Protein AF-A0A0G0UW82-F1 (afdb_monomer)

Mean predicted aligned error: 4.42 Å

Solvent-accessible surface area (backbone atoms only — not comparable to full-atom values): 4976 Å² total; per-residue (Å²): 109,73,68,55,55,53,49,49,52,50,52,53,52,52,52,45,59,75,59,36,48,69,59,51,64,75,46,35,86,50,52,77,80,82,41,84,48,71,68,48,37,52,52,28,32,53,54,42,51,51,51,46,53,56,46,48,52,55,50,49,53,54,50,51,51,49,50,50,51,53,51,50,62,62,46,48,62,56,51,52,52,50,56,55,54,59,75,75,108

pLDDT: mean 93.91, std 3.62, range [74.69, 97.94]

Secondary structure (DSSP, 8-state):
-HHHHHHHHHHHHHHHHHHTHHHHHHTTTS-SSS--SHHHHHHHHHHHHHHHHHHHHHHHHHHHHHHHHHHHHHHHHHHHHHHHHHHT-

Foldseek 3Di:
DVVLVVVLVVVLVVLCVVLVLVVLVVCLQPQPVNDPDPVSSVVSNVVSVVSNVVSVVVSVVSVVVSVVVVVVVVVVVVVVVVVVVVVVD

Structure (mmCIF, N/CA/C/O backbone):
data_AF-A0A0G0UW82-F1
#
_entry.id   AF-A0A0G0UW82-F1
#
loop_
_atom_site.group_PDB
_atom_site.id
_atom_site.type_symbol
_atom_site.label_atom_id
_atom_site.label_alt_id
_atom_site.label_comp_id
_atom_site.label_asym_id
_atom_site.label_entity_id
_atom_site.label_seq_id
_atom_site.pdbx_PDB_ins_code
_atom_site.Cartn_x
_atom_site.Cartn_y
_atom_site.Cartn_z
_atom_site.occupancy
_atom_site.B_iso_or_equiv
_atom_site.auth_seq_id
_atom_site.auth_comp_id
_atom_site.auth_asym_id
_atom_site.auth_atom_id
_atom_site.pdbx_PDB_model_num
ATOM 1 N N . MET A 1 1 ? 8.612 5.433 -18.114 1.00 74.69 1 MET A N 1
ATOM 2 C CA . MET A 1 1 ? 8.906 5.439 -16.661 1.00 74.69 1 MET A CA 1
ATOM 3 C C . MET A 1 1 ? 7.878 6.231 -15.865 1.00 74.69 1 MET A C 1
ATOM 5 O O . MET A 1 1 ? 7.180 5.633 -15.061 1.00 74.69 1 MET A O 1
ATOM 9 N N . VAL A 1 2 ? 7.709 7.532 -16.123 1.00 82.00 2 VAL A N 1
ATOM 10 C CA . VAL A 1 2 ? 6.790 8.405 -15.362 1.00 82.00 2 VAL A CA 1
ATOM 11 C C . VAL A 1 2 ? 5.341 7.881 -15.323 1.00 82.00 2 VAL A C 1
ATOM 13 O O . VAL A 1 2 ? 4.771 7.738 -14.245 1.00 82.00 2 VAL A O 1
ATOM 16 N N . ASN A 1 3 ? 4.781 7.473 -16.468 1.00 90.44 3 ASN A N 1
ATOM 17 C CA . ASN A 1 3 ? 3.412 6.934 -16.537 1.00 90.44 3 ASN A CA 1
ATOM 18 C C . ASN A 1 3 ? 3.229 5.614 -15.769 1.00 90.44 3 ASN A C 1
ATOM 20 O O . ASN A 1 3 ? 2.181 5.398 -15.171 1.00 90.44 3 ASN A O 1
ATOM 24 N N . LEU A 1 4 ? 4.254 4.753 -15.742 1.00 89.81 4 LEU A N 1
ATOM 25 C CA . LEU A 1 4 ? 4.220 3.495 -14.989 1.00 89.81 4 LEU A CA 1
ATOM 26 C C . LEU A 1 4 ? 4.178 3.770 -13.484 1.00 89.81 4 LEU A C 1
ATOM 28 O O . LEU A 1 4 ? 3.368 3.184 -12.774 1.00 89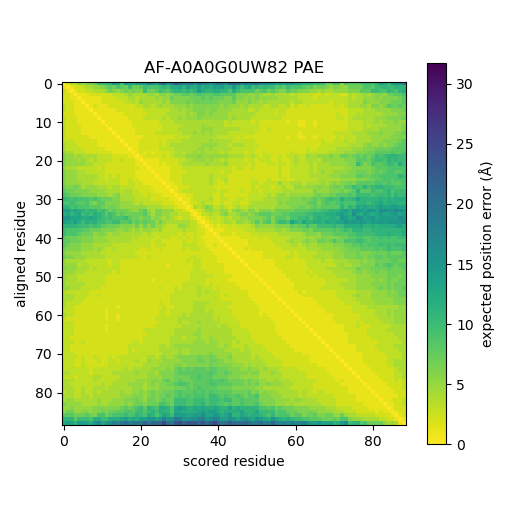.81 4 LEU A O 1
ATOM 32 N N . ILE A 1 5 ? 5.008 4.702 -13.007 1.00 91.31 5 ILE A N 1
ATOM 33 C CA . ILE A 1 5 ? 5.054 5.088 -11.592 1.00 91.31 5 ILE A CA 1
ATOM 34 C C . ILE A 1 5 ? 3.706 5.673 -11.157 1.00 91.31 5 ILE A C 1
ATOM 36 O O . ILE A 1 5 ? 3.173 5.280 -10.119 1.00 91.31 5 ILE A O 1
ATOM 40 N N . PHE A 1 6 ? 3.119 6.568 -11.958 1.00 93.25 6 PHE A N 1
ATOM 41 C CA . PHE A 1 6 ? 1.787 7.103 -11.673 1.00 93.25 6 PHE A CA 1
ATOM 42 C C . PHE A 1 6 ? 0.703 6.020 -11.702 1.00 93.25 6 PHE A C 1
ATOM 44 O O . PHE A 1 6 ? -0.149 6.000 -10.815 1.00 93.25 6 PHE A O 1
ATOM 51 N N . GLY A 1 7 ? 0.767 5.088 -12.656 1.00 93.50 7 GLY A N 1
ATOM 52 C CA . GLY A 1 7 ? -0.147 3.947 -12.730 1.00 93.50 7 GLY A CA 1
ATOM 53 C C . GLY A 1 7 ? -0.077 3.056 -11.488 1.00 93.50 7 GLY A C 1
ATOM 54 O O . GLY A 1 7 ? -1.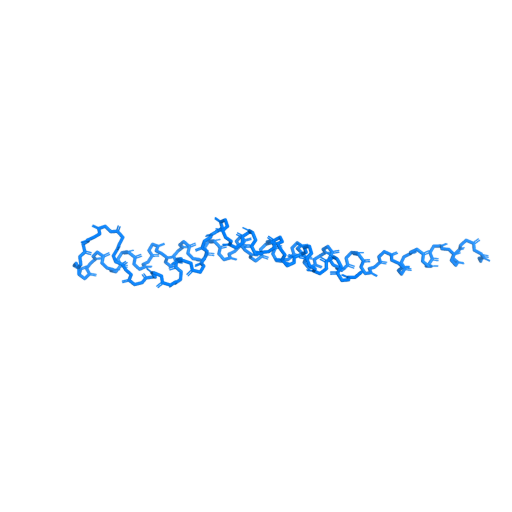104 2.787 -10.867 1.00 93.50 7 GLY A O 1
ATOM 55 N N . VAL A 1 8 ? 1.131 2.668 -11.069 1.00 94.31 8 VAL A N 1
ATOM 56 C CA . VAL A 1 8 ? 1.351 1.852 -9.864 1.00 94.31 8 VAL A CA 1
ATOM 57 C C . VAL A 1 8 ? 0.897 2.587 -8.605 1.00 94.31 8 VAL A C 1
ATOM 59 O O . VAL A 1 8 ? 0.225 2.001 -7.757 1.00 94.31 8 VAL A O 1
ATO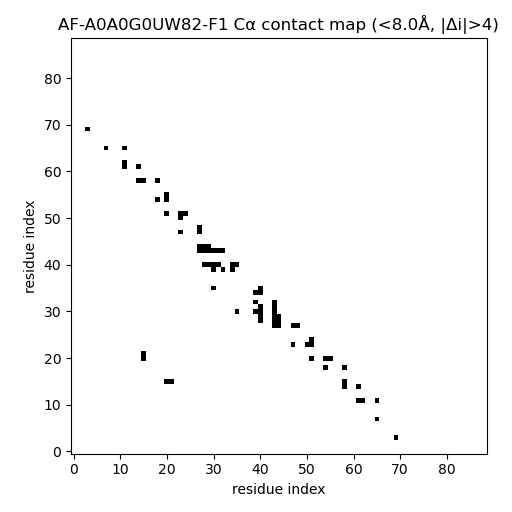M 62 N N . LYS A 1 9 ? 1.206 3.883 -8.486 1.00 95.06 9 LYS A N 1
ATOM 63 C CA . LYS A 1 9 ? 0.742 4.703 -7.362 1.00 95.06 9 LYS A CA 1
ATOM 64 C C . LYS A 1 9 ? -0.784 4.707 -7.277 1.00 95.06 9 LYS A C 1
ATOM 66 O O . LYS A 1 9 ? -1.323 4.451 -6.203 1.00 95.06 9 LYS A O 1
ATOM 71 N N . ASN A 1 10 ? -1.468 4.989 -8.384 1.00 96.38 10 ASN A N 1
ATOM 72 C CA . ASN A 1 10 ? -2.930 5.034 -8.417 1.00 96.38 10 ASN A CA 1
ATOM 73 C C . ASN A 1 10 ? -3.525 3.668 -8.064 1.00 96.38 10 ASN A C 1
ATOM 75 O O . ASN A 1 10 ? -4.387 3.588 -7.193 1.00 96.38 10 ASN A O 1
ATOM 79 N N . PHE A 1 11 ? -2.972 2.590 -8.624 1.00 96.19 11 PHE A N 1
ATOM 80 C CA . PHE A 1 11 ? -3.365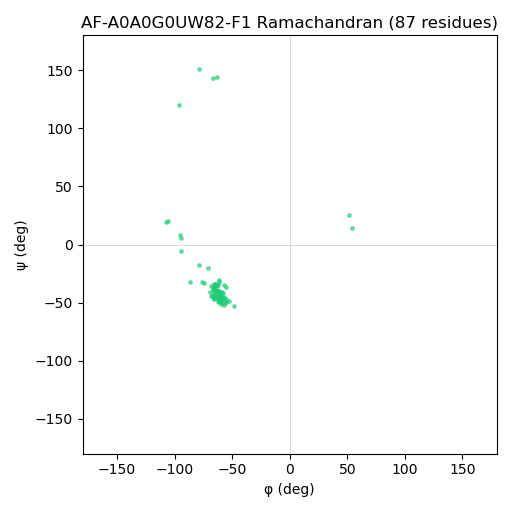 1.226 -8.288 1.00 96.19 11 PHE A CA 1
ATOM 81 C C . PHE A 1 11 ? -3.263 0.940 -6.782 1.00 96.19 11 PHE A C 1
ATOM 83 O O . PHE A 1 11 ? -4.225 0.463 -6.180 1.00 96.19 11 PHE A O 1
ATOM 90 N N . LEU A 1 12 ? -2.130 1.260 -6.147 1.00 96.56 12 LEU A N 1
ATOM 91 C CA . LEU A 1 12 ? -1.947 1.041 -4.708 1.00 96.56 12 LEU A CA 1
ATOM 92 C C . LEU A 1 12 ? -2.883 1.911 -3.864 1.00 96.56 12 LEU A C 1
ATOM 94 O O . LEU A 1 12 ? -3.404 1.439 -2.854 1.00 96.56 12 LEU A O 1
ATOM 98 N N . VAL A 1 13 ? -3.140 3.154 -4.279 1.00 96.31 13 VAL A N 1
ATOM 99 C CA . VAL A 1 13 ? -4.115 4.032 -3.616 1.00 96.31 13 VAL A CA 1
ATOM 100 C C . VAL A 1 13 ? -5.522 3.439 -3.690 1.00 96.31 13 VAL A C 1
ATOM 102 O O . VAL A 1 13 ? -6.227 3.422 -2.680 1.00 96.31 13 VAL A O 1
ATOM 105 N N . ASP A 1 14 ? -5.921 2.904 -4.839 1.00 96.62 14 ASP A N 1
ATOM 106 C CA . ASP A 1 14 ? -7.242 2.303 -5.016 1.00 96.62 14 ASP A CA 1
ATOM 107 C C . ASP A 1 14 ? -7.387 1.004 -4.218 1.00 96.62 14 ASP A C 1
ATOM 109 O O . ASP A 1 14 ? -8.403 0.805 -3.544 1.00 96.62 14 ASP A O 1
ATOM 113 N N . LYS A 1 15 ? -6.350 0.152 -4.186 1.00 96.81 15 LYS A N 1
ATOM 114 C CA . LYS A 1 15 ? -6.330 -1.026 -3.301 1.00 96.81 15 LYS A CA 1
ATOM 115 C C . LYS A 1 15 ? -6.399 -0.626 -1.835 1.00 96.81 15 LYS A C 1
ATOM 117 O O . LYS A 1 15 ? -7.147 -1.242 -1.074 1.00 96.81 15 LYS A O 1
ATOM 122 N N . GLN A 1 16 ? -5.706 0.442 -1.452 1.00 95.50 16 GLN A N 1
ATOM 123 C CA . GLN A 1 16 ? -5.752 0.925 -0.084 1.00 95.50 16 GLN A CA 1
ATOM 124 C C . GLN A 1 16 ? -7.133 1.464 0.307 1.00 95.50 16 GLN A C 1
ATOM 126 O O . GLN A 1 16 ? -7.602 1.232 1.424 1.00 95.50 16 GLN A O 1
ATOM 131 N N . ARG A 1 17 ? -7.812 2.155 -0.613 1.00 94.81 17 ARG A N 1
ATOM 132 C CA . ARG A 1 17 ? -9.196 2.614 -0.425 1.00 94.81 17 ARG A CA 1
ATOM 133 C C . ARG A 1 17 ? -10.164 1.440 -0.304 1.00 94.81 17 ARG A C 1
ATOM 135 O O . ARG A 1 17 ? -10.979 1.443 0.613 1.00 94.81 17 ARG A O 1
ATOM 142 N N . ALA A 1 18 ? -10.028 0.419 -1.150 1.00 94.44 18 ALA A N 1
ATOM 143 C CA . ALA A 1 18 ? -10.859 -0.785 -1.098 1.00 94.44 18 ALA A CA 1
ATOM 144 C C . ALA A 1 18 ? -10.673 -1.577 0.211 1.00 94.44 18 ALA A C 1
ATOM 146 O O . ALA A 1 18 ? -11.638 -2.072 0.792 1.00 94.44 18 ALA A O 1
ATOM 147 N N . LEU A 1 19 ? -9.436 -1.668 0.711 1.00 93.56 19 LEU A N 1
ATOM 148 C CA . LEU A 1 19 ? -9.135 -2.328 1.984 1.00 93.56 19 LEU A CA 1
ATOM 149 C C . LEU A 1 19 ? -9.466 -1.456 3.202 1.00 93.56 19 LEU A C 1
ATOM 151 O O . LEU A 1 19 ? -9.587 -1.990 4.304 1.00 93.56 19 LEU A O 1
ATOM 155 N N . ALA A 1 20 ? -9.627 -0.143 3.026 1.00 94.12 20 ALA A N 1
ATOM 156 C CA . ALA A 1 20 ? -9.938 0.831 4.071 1.00 94.12 20 ALA A CA 1
ATOM 157 C C . ALA A 1 20 ? -8.998 0.779 5.298 1.00 94.12 20 ALA A C 1
ATOM 159 O O . ALA A 1 20 ? -9.380 1.196 6.389 1.00 94.12 20 ALA A O 1
ATOM 160 N N . LEU A 1 21 ? -7.761 0.294 5.152 1.00 92.06 21 LEU A N 1
ATOM 161 C CA . LEU A 1 21 ? -6.828 0.062 6.270 1.00 92.06 21 LEU A CA 1
ATOM 162 C C . LEU A 1 21 ? -6.639 1.290 7.161 1.00 92.06 21 LEU A C 1
ATOM 164 O O . LEU A 1 21 ? -6.772 1.189 8.377 1.00 92.06 21 LEU A O 1
ATOM 168 N N . LEU A 1 22 ? -6.385 2.460 6.564 1.00 91.69 22 LEU A N 1
ATOM 169 C CA . LEU A 1 22 ? -6.199 3.702 7.325 1.00 91.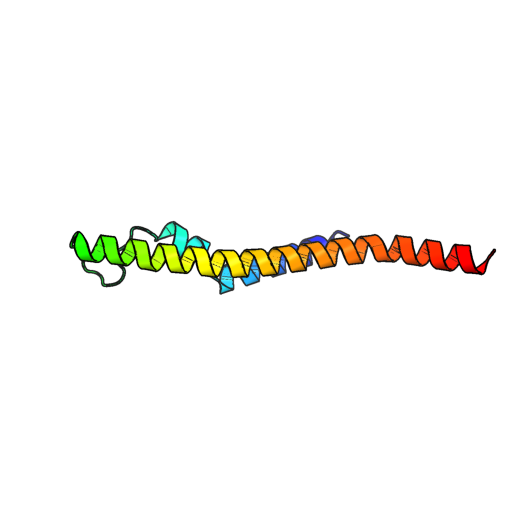69 22 LEU A CA 1
ATOM 170 C C . LEU A 1 22 ? -7.442 4.075 8.138 1.00 91.69 22 LEU A C 1
ATOM 172 O O . LEU A 1 22 ? -7.318 4.655 9.213 1.00 91.69 22 LEU A O 1
ATOM 176 N N . VAL A 1 23 ? -8.637 3.723 7.658 1.00 94.19 23 VAL A N 1
ATOM 177 C CA . VAL A 1 23 ? -9.891 3.968 8.379 1.00 94.19 23 VAL A CA 1
ATOM 178 C C . VAL A 1 23 ? -9.965 3.087 9.621 1.00 94.19 23 VAL A C 1
ATOM 180 O O . VAL A 1 23 ? -10.305 3.585 10.694 1.00 94.19 23 VAL A O 1
ATOM 183 N N . TRP A 1 24 ? -9.610 1.806 9.501 1.00 92.62 24 TRP A N 1
ATOM 184 C CA . TRP A 1 24 ? -9.578 0.879 10.635 1.00 92.62 24 TRP A CA 1
ATOM 185 C C . TRP A 1 24 ? -8.522 1.277 11.665 1.00 92.62 24 TRP A C 1
ATOM 187 O O . TRP A 1 24 ? -8.830 1.322 12.853 1.00 92.62 24 TRP A O 1
ATOM 197 N N . VAL A 1 25 ? -7.320 1.647 11.215 1.00 93.00 25 VAL A N 1
ATOM 198 C CA . VAL A 1 25 ? -6.238 2.126 12.090 1.00 93.00 25 VAL A CA 1
ATOM 199 C C . VAL A 1 25 ? -6.657 3.402 12.826 1.00 93.00 25 VAL A C 1
ATOM 201 O O . VAL A 1 25 ? -6.549 3.470 14.048 1.00 93.00 25 VAL A O 1
ATOM 204 N N . LYS A 1 26 ? -7.221 4.390 12.117 1.00 94.19 26 LYS A N 1
ATOM 205 C CA . LYS A 1 26 ? -7.686 5.651 12.723 1.00 94.19 26 LYS A CA 1
ATOM 206 C C . LYS A 1 26 ? -8.796 5.439 13.758 1.00 94.19 26 LYS A C 1
ATOM 208 O O . LYS A 1 26 ? -8.898 6.205 14.710 1.00 94.19 26 LYS A O 1
ATOM 213 N N . ASN A 1 27 ? -9.643 4.428 13.568 1.00 93.56 27 ASN A N 1
ATOM 214 C CA . ASN A 1 27 ? -10.783 4.151 14.442 1.00 93.56 27 ASN A CA 1
ATOM 215 C C . ASN A 1 27 ? -10.562 2.939 15.358 1.00 93.56 27 ASN A C 1
ATOM 217 O O . ASN A 1 27 ? -11.541 2.396 15.869 1.00 93.56 27 ASN A O 1
ATOM 221 N N . ILE A 1 28 ? -9.315 2.517 15.598 1.00 93.50 28 ILE A N 1
ATOM 222 C CA . ILE A 1 28 ? -9.027 1.301 16.371 1.00 93.50 28 ILE A CA 1
ATOM 223 C C . ILE A 1 28 ? -9.634 1.338 17.784 1.00 93.50 28 ILE A C 1
ATOM 225 O O . ILE A 1 28 ? -10.165 0.331 18.243 1.00 93.50 28 ILE A O 1
ATOM 229 N N . PHE A 1 29 ? -9.672 2.519 18.409 1.00 90.88 29 PHE A N 1
ATOM 230 C CA . PHE A 1 29 ? -10.187 2.734 19.765 1.00 90.88 29 PHE A CA 1
ATOM 231 C C . PHE A 1 29 ? -11.657 3.171 19.843 1.00 90.88 29 PHE A C 1
ATOM 233 O O . PHE A 1 29 ? -12.129 3.491 20.927 1.00 90.88 29 PHE A O 1
ATOM 240 N N . LYS A 1 30 ? -12.412 3.227 18.738 1.00 92.50 30 LYS A N 1
ATOM 241 C CA . LYS A 1 30 ? -13.854 3.544 18.825 1.00 92.50 30 LYS A CA 1
ATOM 242 C C . LYS A 1 30 ? -14.656 2.308 19.256 1.00 92.50 30 LYS A C 1
ATOM 244 O O . LYS A 1 30 ? -14.272 1.208 18.901 1.00 92.50 30 LYS A O 1
ATOM 249 N N . PRO A 1 31 ? -15.794 2.383 19.942 1.00 90.75 31 PRO A N 1
ATOM 250 C CA . PRO A 1 31 ? -16.621 1.186 20.140 1.00 90.75 31 PRO A CA 1
ATOM 251 C C . PRO A 1 31 ? -17.205 0.698 18.804 1.00 90.75 31 PRO A C 1
ATOM 253 O O . PRO A 1 31 ? -17.506 1.510 17.928 1.00 90.75 31 PRO A O 1
ATOM 256 N N . MET A 1 32 ? -17.322 -0.619 18.603 1.00 89.56 32 MET A N 1
ATOM 257 C CA . MET A 1 32 ? -17.937 -1.189 17.388 1.00 89.56 32 MET A CA 1
ATOM 258 C C . MET A 1 32 ? -19.461 -1.325 17.514 1.00 89.56 32 MET A C 1
ATOM 260 O O . MET A 1 32 ? -20.173 -1.138 16.534 1.00 89.56 32 MET A O 1
ATOM 264 N N . TYR A 1 33 ? -19.947 -1.581 18.731 1.00 88.44 33 TYR A N 1
ATOM 265 C CA . TYR A 1 33 ? -21.363 -1.812 19.048 1.00 88.44 33 TYR A CA 1
ATOM 266 C C . TYR A 1 33 ? -22.021 -0.638 19.793 1.00 88.44 33 TYR A C 1
ATOM 268 O O . TYR A 1 33 ? -23.017 -0.830 20.476 1.00 88.44 33 TYR A O 1
ATOM 276 N N . ALA A 1 34 ? -21.428 0.564 19.737 1.00 87.38 34 ALA A N 1
ATOM 277 C CA . ALA A 1 34 ? -21.847 1.744 20.514 1.00 87.38 34 ALA A CA 1
ATOM 278 C C . ALA A 1 34 ? -21.940 1.528 22.046 1.00 87.38 34 ALA A C 1
ATOM 280 O O . ALA A 1 34 ? -22.480 2.363 22.764 1.00 87.38 34 ALA A O 1
ATOM 281 N N . GLN A 1 35 ? -21.366 0.433 22.548 1.00 90.12 35 GLN A N 1
ATOM 282 C CA . GLN A 1 35 ? -21.268 0.099 23.961 1.00 90.12 35 GLN A CA 1
ATOM 283 C C . GLN A 1 35 ? -19.901 0.543 24.487 1.00 90.12 35 GLN A C 1
ATOM 285 O O . GLN A 1 35 ? -18.865 0.104 23.983 1.00 90.12 35 GLN A O 1
ATOM 290 N N . TYR A 1 36 ? -19.907 1.427 25.483 1.00 90.38 36 TYR A N 1
ATOM 291 C CA . TYR A 1 36 ? -18.701 2.045 26.049 1.00 90.38 36 TYR A CA 1
ATOM 292 C C . TYR A 1 36 ? -18.178 1.324 27.296 1.00 90.38 36 TYR A C 1
ATOM 294 O O . TYR A 1 36 ? -17.240 1.795 27.936 1.00 90.38 36 TYR A O 1
ATOM 302 N N . ASP A 1 37 ? -18.749 0.166 27.622 1.00 93.94 37 ASP A N 1
ATOM 303 C CA . ASP A 1 37 ? -18.255 -0.671 28.705 1.00 93.94 37 ASP A CA 1
ATOM 304 C C . ASP A 1 37 ? -16.839 -1.164 28.398 1.00 93.94 37 ASP A C 1
ATOM 306 O O . ASP A 1 37 ? -16.496 -1.484 27.255 1.00 93.94 37 ASP A O 1
ATOM 310 N N . TRP A 1 38 ? -16.013 -1.275 29.439 1.00 89.56 38 TRP A N 1
ATOM 311 C CA . TRP A 1 38 ? -14.607 -1.667 29.315 1.00 89.56 38 TRP A CA 1
ATOM 312 C C . TRP A 1 38 ? -14.430 -3.015 28.594 1.00 89.56 38 TRP A C 1
ATOM 314 O O . TRP A 1 38 ? -13.521 -3.165 27.778 1.00 89.56 38 TRP A O 1
ATOM 324 N N . GLN A 1 39 ? -15.346 -3.963 28.822 1.00 92.62 39 GLN A N 1
ATOM 325 C CA . GLN A 1 39 ? -15.375 -5.265 28.147 1.00 92.62 39 GLN A CA 1
ATOM 326 C C . GLN A 1 39 ? -15.662 -5.118 26.645 1.00 92.62 39 GLN A C 1
ATOM 328 O O . GLN A 1 39 ? -14.952 -5.686 25.814 1.00 92.62 39 GLN A O 1
ATOM 333 N N . GLY A 1 40 ? -16.665 -4.312 26.281 1.00 89.75 40 GLY A N 1
ATOM 334 C CA . GLY A 1 40 ? -17.041 -4.065 24.886 1.00 89.75 40 GLY A CA 1
ATOM 335 C C . GLY A 1 40 ? -15.956 -3.319 24.106 1.00 89.75 40 GLY A C 1
ATOM 336 O O . GLY A 1 40 ? -15.700 -3.623 22.934 1.00 89.75 40 GLY A O 1
ATOM 337 N N . MET A 1 41 ? -15.260 -2.394 24.766 1.00 92.56 41 MET A N 1
ATOM 338 C CA . MET A 1 41 ? -14.112 -1.682 24.202 1.00 92.56 41 MET A CA 1
ATOM 339 C C . MET A 1 41 ? -12.925 -2.618 23.953 1.00 92.56 41 MET A C 1
ATOM 341 O O . MET A 1 41 ? -12.322 -2.558 22.879 1.00 92.56 41 MET A O 1
ATOM 345 N N . LEU A 1 42 ? -12.633 -3.523 24.894 1.00 93.69 42 LEU A N 1
ATOM 346 C CA . LEU A 1 42 ? -11.561 -4.511 24.757 1.00 93.69 42 LEU A CA 1
ATOM 347 C C . LEU A 1 42 ? -11.813 -5.448 23.565 1.00 93.69 42 LEU A C 1
ATOM 349 O O . LEU A 1 42 ? -10.942 -5.617 22.711 1.00 93.69 42 LEU A O 1
ATOM 353 N N . ILE A 1 43 ? -13.027 -5.998 23.456 1.00 93.19 43 ILE A N 1
ATOM 354 C CA . ILE A 1 43 ? -13.416 -6.863 22.330 1.00 93.19 43 ILE A CA 1
ATOM 355 C C . ILE A 1 43 ? -13.335 -6.088 21.009 1.00 93.19 43 ILE A C 1
ATOM 357 O O . ILE A 1 43 ? -12.766 -6.584 20.034 1.00 93.19 43 ILE A O 1
ATOM 361 N N . SER A 1 44 ? -13.845 -4.850 20.978 1.00 93.56 44 SER A N 1
ATOM 362 C CA . SER A 1 44 ? -13.781 -3.990 19.789 1.00 93.56 44 SER A CA 1
ATOM 363 C C . SER A 1 44 ? -12.337 -3.786 19.325 1.00 93.56 44 SER A C 1
ATOM 365 O O . SER A 1 44 ? -12.053 -3.914 18.134 1.00 93.56 44 SER A O 1
ATOM 367 N N . PHE A 1 45 ? -11.418 -3.516 20.254 1.00 94.19 45 PHE A N 1
ATOM 368 C CA . PHE A 1 45 ? -10.002 -3.346 19.948 1.00 94.19 45 PHE A CA 1
ATOM 369 C C . PHE A 1 45 ? -9.399 -4.605 19.312 1.00 94.19 45 PHE A C 1
ATOM 371 O O . PHE A 1 45 ? -8.817 -4.508 18.232 1.00 94.19 45 PHE A O 1
ATOM 378 N N . PHE A 1 46 ? -9.583 -5.785 19.916 1.00 95.44 46 PHE A N 1
ATOM 379 C CA . PHE A 1 46 ? -9.018 -7.034 19.388 1.00 95.44 46 PHE A CA 1
ATOM 380 C C . PHE A 1 46 ? -9.584 -7.412 18.017 1.00 95.44 46 PHE A C 1
ATOM 382 O O . PHE A 1 46 ? -8.827 -7.805 17.127 1.00 95.44 46 PHE A O 1
ATOM 389 N N . VAL A 1 47 ? -10.892 -7.237 17.803 1.00 94.56 47 VAL A N 1
ATOM 390 C CA . VAL A 1 47 ? -11.514 -7.491 16.494 1.00 94.56 47 VAL A CA 1
ATOM 391 C C . VAL A 1 47 ? -10.941 -6.550 15.434 1.00 94.56 47 VAL A C 1
ATOM 393 O O . VAL A 1 47 ? -10.563 -7.003 14.351 1.00 94.56 47 VAL A O 1
ATOM 396 N N . ARG A 1 48 ? -10.819 -5.247 15.726 1.00 95.00 48 ARG A N 1
ATOM 397 C CA . ARG A 1 48 ? -10.209 -4.298 14.778 1.00 95.00 48 ARG A CA 1
ATOM 398 C C . ARG A 1 48 ? -8.735 -4.586 14.544 1.00 95.00 48 ARG A C 1
ATOM 400 O O . ARG A 1 48 ? -8.292 -4.476 13.407 1.00 95.00 48 ARG A O 1
ATOM 407 N N . LEU A 1 49 ? -7.995 -4.973 15.579 1.00 95.88 49 LEU A N 1
ATOM 408 C CA . LEU A 1 49 ? -6.592 -5.353 15.464 1.00 95.88 49 LEU A CA 1
ATOM 409 C C . LEU A 1 49 ? -6.430 -6.533 14.500 1.00 95.88 49 LEU A C 1
ATOM 411 O O . LEU A 1 49 ? -5.644 -6.442 13.559 1.00 95.88 49 LEU A O 1
ATOM 415 N N . ALA A 1 50 ? -7.233 -7.587 14.664 1.00 96.12 50 ALA A N 1
ATOM 416 C CA . ALA A 1 50 ? -7.245 -8.717 13.740 1.00 96.12 50 ALA A CA 1
ATOM 417 C C . ALA A 1 50 ? -7.585 -8.267 12.307 1.00 96.12 50 ALA A C 1
ATOM 419 O O . ALA A 1 50 ? -6.860 -8.597 11.371 1.00 96.12 50 ALA A O 1
ATOM 420 N N . GLN A 1 51 ? -8.628 -7.447 12.126 1.00 95.06 51 GLN A N 1
ATOM 421 C CA . GLN A 1 51 ? -9.000 -6.898 10.813 1.00 95.06 51 GLN A CA 1
ATOM 422 C C . GLN A 1 51 ? -7.863 -6.096 10.164 1.00 95.06 51 GLN A C 1
ATOM 424 O O . GLN A 1 51 ? -7.630 -6.232 8.963 1.00 95.06 51 GLN A O 1
ATOM 429 N N . ILE A 1 52 ? -7.139 -5.282 10.937 1.00 96.38 52 ILE A N 1
ATOM 430 C CA . ILE A 1 52 ? -5.984 -4.513 10.455 1.00 96.38 52 ILE A CA 1
ATOM 431 C C . ILE A 1 52 ? -4.868 -5.457 10.005 1.00 96.38 52 ILE A C 1
ATOM 433 O O . ILE A 1 52 ? -4.326 -5.245 8.924 1.00 96.38 52 ILE A O 1
ATOM 437 N N . ILE A 1 53 ? -4.561 -6.503 10.778 1.00 96.75 53 ILE A N 1
ATOM 438 C CA . ILE A 1 53 ? -3.531 -7.495 10.428 1.00 96.75 53 ILE A CA 1
ATOM 439 C C . ILE A 1 53 ? -3.896 -8.227 9.130 1.00 96.75 53 ILE A C 1
ATOM 441 O O . ILE A 1 53 ? -3.091 -8.293 8.206 1.00 96.75 53 ILE A O 1
ATOM 445 N N . PHE A 1 54 ? -5.122 -8.736 9.005 1.00 96.31 54 PHE A N 1
ATOM 446 C CA . PHE A 1 54 ? -5.526 -9.430 7.779 1.00 96.31 54 PHE A CA 1
ATOM 447 C C . PHE A 1 54 ? -5.494 -8.500 6.566 1.00 96.31 54 PHE A C 1
ATOM 449 O O . PHE A 1 54 ? -4.933 -8.844 5.525 1.00 96.31 54 PHE A O 1
ATOM 456 N N . ARG A 1 55 ? -6.046 -7.288 6.691 1.00 95.44 55 ARG A N 1
ATOM 457 C CA . ARG A 1 55 ? -6.057 -6.317 5.589 1.00 95.44 55 ARG A CA 1
ATOM 458 C C . ARG A 1 55 ? -4.646 -5.847 5.230 1.00 95.44 55 ARG A C 1
ATOM 460 O O . ARG A 1 55 ? -4.390 -5.616 4.050 1.00 95.44 55 ARG A O 1
ATOM 467 N N . SER A 1 56 ? -3.728 -5.734 6.193 1.00 94.94 56 SER A N 1
ATOM 468 C CA . SER A 1 56 ? -2.336 -5.347 5.930 1.00 94.94 56 SER A CA 1
ATOM 469 C C . SER A 1 56 ? -1.576 -6.426 5.167 1.00 94.94 56 SER A C 1
ATOM 471 O O . SER A 1 56 ? -0.820 -6.079 4.263 1.00 94.94 56 SER A O 1
ATOM 473 N N . ILE A 1 57 ? -1.849 -7.710 5.420 1.00 97.12 57 ILE A N 1
ATOM 474 C CA . ILE A 1 57 ? -1.306 -8.821 4.620 1.00 97.12 57 ILE A CA 1
ATOM 475 C C . ILE A 1 57 ? -1.773 -8.716 3.160 1.00 97.12 57 ILE A C 1
ATOM 477 O O . ILE A 1 57 ? -0.953 -8.787 2.245 1.00 97.12 57 ILE A O 1
ATOM 481 N N . PHE A 1 58 ? -3.066 -8.467 2.918 1.00 96.44 58 PHE A N 1
ATOM 482 C CA . PHE A 1 58 ? -3.567 -8.252 1.553 1.00 96.44 58 PHE A CA 1
ATOM 483 C C . PHE A 1 58 ? -2.936 -7.024 0.887 1.00 96.44 58 PHE A C 1
ATOM 485 O O . PHE A 1 58 ? -2.599 -7.066 -0.296 1.00 96.44 58 PHE A O 1
ATOM 492 N N . MET A 1 59 ? -2.745 -5.930 1.628 1.00 96.62 59 MET A N 1
ATOM 493 C CA . MET A 1 59 ? -2.075 -4.740 1.099 1.00 96.62 59 MET A CA 1
ATOM 494 C C . MET A 1 59 ? -0.602 -5.013 0.765 1.00 96.62 59 MET A C 1
ATOM 496 O O . MET A 1 59 ? -0.105 -4.548 -0.263 1.00 96.62 59 MET A O 1
ATOM 500 N N . LEU A 1 60 ? 0.088 -5.797 1.597 1.00 96.88 60 LEU A N 1
ATOM 501 C CA . LEU A 1 60 ? 1.468 -6.208 1.359 1.00 96.88 60 LEU A CA 1
ATOM 502 C C . LEU A 1 60 ? 1.575 -7.044 0.081 1.00 96.88 60 LEU A C 1
ATOM 504 O O . LEU A 1 60 ? 2.432 -6.762 -0.750 1.00 96.88 60 LEU A O 1
ATOM 508 N N . PHE A 1 61 ? 0.663 -7.995 -0.126 1.00 97.25 61 PHE A N 1
ATOM 509 C CA . PHE A 1 61 ? 0.588 -8.777 -1.361 1.00 97.25 61 PHE A CA 1
ATOM 510 C C . PHE A 1 61 ? 0.457 -7.886 -2.608 1.00 97.25 61 PHE A C 1
ATOM 512 O O . PHE A 1 61 ? 1.239 -8.023 -3.551 1.00 97.25 61 PHE A O 1
ATOM 519 N N . TRP A 1 62 ? -0.468 -6.917 -2.604 1.00 96.94 62 TRP A N 1
ATOM 520 C CA . TRP A 1 62 ? -0.619 -5.980 -3.726 1.00 96.94 62 TRP A CA 1
ATOM 521 C C . TRP A 1 62 ? 0.616 -5.107 -3.943 1.00 96.94 62 TRP A C 1
ATOM 523 O O . TRP A 1 62 ? 0.967 -4.807 -5.084 1.00 96.94 62 TRP A O 1
ATOM 533 N N . THR A 1 63 ? 1.287 -4.726 -2.860 1.00 96.62 63 THR A N 1
ATOM 534 C CA . THR A 1 63 ? 2.530 -3.950 -2.917 1.00 96.62 63 THR A CA 1
ATOM 535 C C . THR A 1 63 ? 3.661 -4.767 -3.540 1.00 96.62 63 THR A C 1
ATOM 537 O O . THR A 1 63 ? 4.348 -4.265 -4.426 1.00 96.62 63 THR A O 1
ATOM 540 N N . ILE A 1 64 ? 3.815 -6.038 -3.153 1.00 97.94 64 ILE A N 1
ATOM 541 C CA . ILE A 1 64 ? 4.801 -6.955 -3.744 1.00 97.94 64 ILE A CA 1
ATOM 542 C C . ILE A 1 64 ? 4.540 -7.131 -5.243 1.00 97.94 64 ILE A C 1
ATOM 544 O O 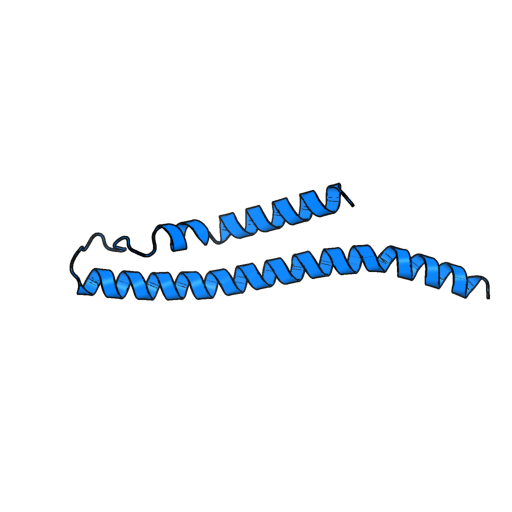. ILE A 1 64 ? 5.470 -7.001 -6.037 1.00 97.94 64 ILE A O 1
ATOM 548 N N . LEU A 1 65 ? 3.285 -7.354 -5.649 1.00 97.00 65 LEU A N 1
ATOM 549 C CA . LEU A 1 65 ? 2.925 -7.453 -7.068 1.00 97.00 65 LEU A CA 1
ATOM 550 C C . LEU A 1 65 ? 3.267 -6.177 -7.848 1.00 97.00 65 LEU A C 1
ATOM 552 O O . LEU A 1 65 ? 3.852 -6.253 -8.926 1.00 97.00 65 LEU A O 1
ATOM 556 N N . ALA A 1 66 ? 2.945 -5.004 -7.303 1.00 96.25 66 ALA A N 1
ATOM 557 C CA . ALA A 1 66 ? 3.287 -3.725 -7.917 1.00 96.25 66 ALA A CA 1
ATOM 558 C C . ALA A 1 66 ? 4.805 -3.548 -8.103 1.00 96.25 66 ALA A C 1
ATOM 560 O O . ALA A 1 66 ? 5.249 -3.110 -9.166 1.00 96.25 66 ALA A O 1
ATOM 561 N N . VAL A 1 67 ? 5.606 -3.919 -7.100 1.00 96.06 67 VAL A N 1
ATOM 562 C CA . VAL A 1 67 ? 7.075 -3.882 -7.189 1.00 96.06 67 VAL A CA 1
ATOM 563 C C . VAL A 1 67 ? 7.587 -4.874 -8.234 1.00 96.06 67 VAL A C 1
ATOM 565 O O . VAL A 1 67 ? 8.431 -4.506 -9.050 1.00 96.06 67 VAL A O 1
ATOM 568 N N . ALA A 1 68 ? 7.047 -6.094 -8.273 1.00 96.19 68 ALA A N 1
ATOM 569 C CA . ALA A 1 68 ? 7.419 -7.100 -9.264 1.00 96.19 68 ALA A CA 1
ATOM 570 C C . ALA A 1 68 ? 7.164 -6.617 -10.701 1.00 96.19 68 ALA A C 1
ATOM 572 O O . ALA A 1 68 ? 8.018 -6.799 -11.565 1.00 96.19 68 ALA A O 1
ATOM 573 N N . VAL A 1 69 ? 6.042 -5.930 -10.952 1.00 95.19 69 VAL A N 1
ATOM 574 C CA . VAL A 1 69 ? 5.741 -5.326 -12.262 1.00 95.19 69 VAL A CA 1
ATOM 575 C C . VAL A 1 69 ? 6.767 -4.255 -12.641 1.00 95.19 69 VAL A C 1
ATOM 577 O O . VAL A 1 69 ? 7.201 -4.211 -13.791 1.00 95.19 69 VAL A O 1
ATOM 580 N N . ILE A 1 70 ? 7.190 -3.411 -11.694 1.00 94.94 70 ILE A N 1
ATOM 581 C CA . ILE A 1 70 ? 8.234 -2.405 -11.946 1.00 94.94 70 ILE A CA 1
ATOM 582 C C . ILE A 1 70 ? 9.564 -3.082 -12.291 1.00 94.94 70 ILE A C 1
ATOM 584 O O . ILE A 1 70 ? 10.206 -2.690 -13.264 1.00 94.94 70 ILE A O 1
ATOM 588 N N . ILE A 1 71 ? 9.966 -4.099 -11.525 1.00 95.94 71 ILE A N 1
ATOM 589 C CA . ILE A 1 71 ? 11.202 -4.853 -11.775 1.00 95.94 71 ILE A CA 1
ATOM 590 C C . ILE A 1 71 ? 11.143 -5.517 -13.151 1.00 95.94 71 ILE A C 1
ATOM 592 O O . ILE A 1 71 ? 12.065 -5.358 -13.944 1.00 95.94 71 ILE A O 1
ATOM 596 N N . PHE A 1 72 ? 10.044 -6.201 -13.466 1.00 95.50 72 PHE A N 1
ATOM 597 C CA . PHE A 1 72 ? 9.846 -6.835 -14.765 1.00 95.50 72 PHE A CA 1
ATOM 598 C C . PHE A 1 72 ? 9.954 -5.819 -15.910 1.00 95.50 72 PHE A C 1
ATOM 600 O O . PHE A 1 72 ? 10.683 -6.044 -16.874 1.00 95.50 72 PHE A O 1
ATOM 607 N N . TRP A 1 73 ? 9.309 -4.658 -15.7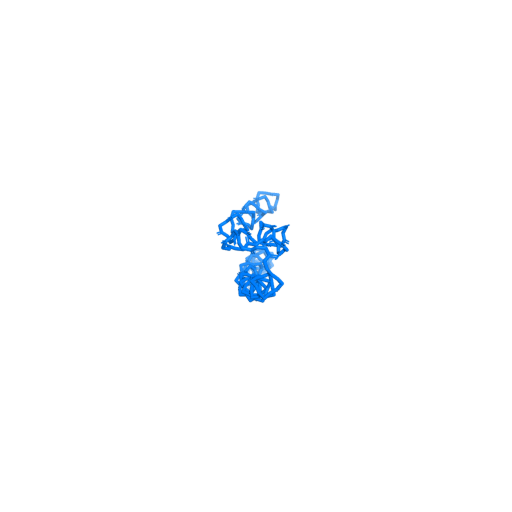69 1.00 94.00 73 TRP A N 1
ATOM 608 C CA . TRP A 1 73 ? 9.391 -3.584 -16.757 1.00 94.00 73 TRP A CA 1
ATOM 609 C C . TRP A 1 73 ? 10.814 -3.037 -16.939 1.00 94.00 73 TRP A C 1
ATOM 611 O O . TRP A 1 73 ? 11.187 -2.660 -18.047 1.00 94.00 73 TRP A O 1
ATOM 621 N N . LEU A 1 74 ? 11.616 -2.990 -15.872 1.00 94.25 74 LEU A N 1
ATOM 622 C CA . LEU A 1 74 ? 13.020 -2.568 -15.925 1.00 94.25 74 LEU A CA 1
ATOM 623 C C . LEU A 1 74 ? 13.944 -3.625 -16.541 1.00 94.25 74 LEU A C 1
ATOM 625 O O . LEU A 1 74 ? 14.917 -3.262 -17.197 1.00 94.25 74 LEU A O 1
ATOM 629 N N . LEU A 1 75 ? 13.648 -4.911 -16.351 1.00 96.56 75 LEU A N 1
ATOM 630 C CA . LEU A 1 75 ? 14.436 -6.010 -16.914 1.00 96.56 75 LEU A CA 1
ATOM 631 C C . LEU A 1 75 ? 14.176 -6.215 -18.408 1.00 96.56 75 LEU A C 1
ATOM 633 O O . LEU A 1 75 ? 15.101 -6.567 -19.135 1.00 96.56 75 LEU A O 1
ATOM 637 N N . LEU A 1 76 ? 12.955 -5.954 -18.883 1.00 95.38 76 LEU A N 1
ATOM 638 C CA . LEU A 1 76 ? 12.598 -6.070 -20.301 1.00 95.38 76 LEU A CA 1
ATOM 639 C C . LEU A 1 76 ? 13.580 -5.382 -21.269 1.00 95.38 76 LEU A C 1
ATOM 641 O O . LEU A 1 76 ? 14.049 -6.060 -22.179 1.00 95.38 76 LEU A O 1
ATOM 645 N N . PRO A 1 77 ? 13.941 -4.091 -21.124 1.00 94.88 77 PRO A N 1
ATOM 646 C CA . PRO A 1 77 ? 14.883 -3.455 -22.046 1.00 94.88 77 PRO A CA 1
ATOM 647 C C . PRO A 1 77 ? 16.279 -4.088 -22.001 1.00 94.88 77 PRO A C 1
ATOM 649 O O . PRO A 1 77 ? 16.934 -4.172 -23.034 1.00 94.88 77 PRO A O 1
ATOM 652 N N . ILE A 1 78 ? 16.722 -4.565 -20.833 1.00 96.50 78 ILE A N 1
ATOM 653 C CA . ILE A 1 78 ? 18.014 -5.250 -20.682 1.00 96.50 78 ILE A CA 1
ATOM 654 C C . ILE A 1 78 ? 17.991 -6.576 -21.451 1.00 96.50 78 ILE A C 1
ATOM 656 O O . ILE A 1 78 ? 18.913 -6.855 -22.213 1.00 96.50 78 ILE A O 1
ATOM 660 N N . LEU A 1 79 ? 16.916 -7.356 -21.298 1.00 97.00 79 LEU A N 1
ATOM 661 C CA . LEU A 1 79 ? 16.714 -8.606 -22.032 1.00 97.00 79 LEU A CA 1
ATOM 662 C C . LEU A 1 79 ? 16.655 -8.371 -23.543 1.00 97.00 79 LEU A C 1
ATOM 664 O O . LEU A 1 79 ? 17.308 -9.082 -24.293 1.00 97.00 79 LEU A O 1
ATOM 668 N N . VAL A 1 80 ? 15.935 -7.342 -23.997 1.00 96.88 80 VAL A N 1
ATOM 669 C CA . VAL A 1 80 ? 15.854 -7.006 -25.427 1.00 96.88 80 VAL A CA 1
ATOM 670 C C . VAL A 1 80 ? 17.235 -6.681 -25.997 1.00 96.88 80 VAL A C 1
ATOM 672 O O . VAL A 1 80 ? 17.581 -7.183 -27.061 1.00 96.88 80 VAL A O 1
ATOM 675 N N . ILE A 1 81 ? 18.044 -5.880 -25.298 1.00 96.88 81 ILE A N 1
ATOM 676 C C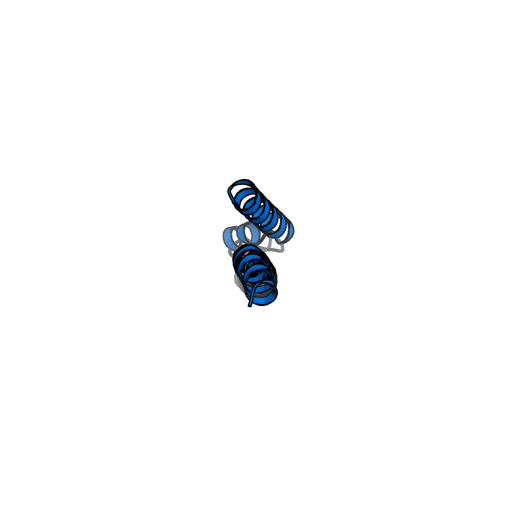A . ILE A 1 81 ? 19.409 -5.564 -25.745 1.00 96.88 81 ILE A CA 1
ATOM 677 C C . ILE A 1 81 ? 20.265 -6.835 -25.802 1.00 96.88 81 ILE A C 1
ATOM 679 O O . ILE A 1 81 ? 20.976 -7.036 -26.784 1.00 96.88 81 ILE A O 1
ATOM 683 N N . TYR A 1 82 ? 20.170 -7.694 -24.785 1.00 97.00 82 TYR A N 1
ATOM 684 C CA . TYR A 1 82 ? 20.890 -8.966 -24.741 1.00 97.00 82 TYR A CA 1
ATOM 685 C C . TYR A 1 82 ? 20.560 -9.855 -25.949 1.00 97.00 82 TYR A C 1
ATOM 687 O O . TYR A 1 82 ? 21.473 -10.257 -26.670 1.00 97.00 82 TYR A O 1
ATOM 695 N N . GLU A 1 83 ? 19.273 -10.081 -26.223 1.00 96.50 83 GLU A N 1
ATOM 696 C CA . GLU A 1 83 ? 18.810 -10.894 -27.357 1.00 96.50 83 GLU A CA 1
ATOM 697 C C . GLU A 1 83 ? 19.270 -10.319 -28.701 1.00 96.50 83 GLU A C 1
ATOM 699 O O . GLU A 1 83 ? 19.742 -11.055 -29.565 1.00 96.50 83 GLU A O 1
ATOM 704 N N . ILE A 1 84 ? 19.202 -8.994 -28.867 1.00 96.31 84 ILE A N 1
ATOM 705 C CA . ILE A 1 84 ? 19.695 -8.327 -30.077 1.00 96.31 84 ILE A CA 1
ATOM 706 C C . ILE A 1 84 ? 21.194 -8.595 -30.252 1.00 96.31 84 ILE A C 1
ATOM 708 O O . ILE A 1 84 ? 21.615 -8.996 -31.332 1.00 96.31 84 ILE A O 1
ATOM 712 N N . THR A 1 85 ? 22.009 -8.411 -29.209 1.00 96.25 85 THR A N 1
ATOM 713 C CA . THR A 1 85 ? 23.461 -8.651 -29.305 1.00 96.25 85 THR A CA 1
ATOM 714 C C . THR A 1 85 ? 23.808 -10.115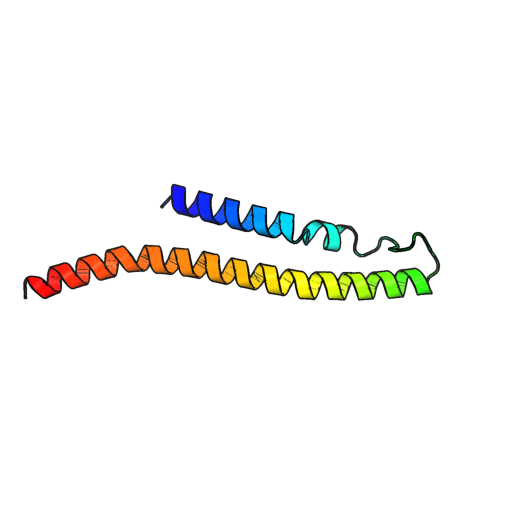 -29.544 1.00 96.25 85 THR A C 1
ATOM 716 O O . THR A 1 85 ? 24.740 -10.392 -30.291 1.00 96.25 85 THR A O 1
ATOM 719 N N . PHE A 1 86 ? 23.046 -11.041 -28.962 1.00 95.50 86 PHE A N 1
ATOM 720 C CA . PHE A 1 86 ? 23.238 -12.474 -29.151 1.00 95.50 86 PHE A CA 1
ATOM 721 C C . PHE A 1 86 ? 22.987 -12.902 -30.602 1.00 95.50 86 PHE A C 1
ATOM 723 O O . PHE A 1 86 ? 23.677 -13.779 -31.096 1.00 95.50 86 PHE A O 1
ATOM 730 N N . GLN A 1 87 ? 22.053 -12.258 -31.310 1.00 93.69 87 GLN A N 1
ATOM 731 C CA . GLN A 1 87 ? 21.790 -12.545 -32.727 1.00 93.69 87 GLN A CA 1
ATOM 732 C C . GLN A 1 87 ? 22.894 -12.068 -33.684 1.00 93.69 87 GLN A C 1
ATOM 734 O O . GLN A 1 87 ? 22.949 -12.536 -34.820 1.00 93.69 87 GLN A O 1
ATOM 739 N N . PHE A 1 88 ? 23.734 -11.117 -33.265 1.00 90.50 88 PHE A N 1
ATOM 740 C CA . PHE A 1 88 ? 24.824 -10.573 -34.086 1.00 90.50 88 PHE A CA 1
ATOM 741 C C . PHE A 1 88 ? 26.179 -11.258 -33.854 1.00 90.50 88 PHE A C 1
ATOM 743 O O . PHE A 1 88 ? 27.140 -10.926 -34.552 1.00 90.50 88 PHE A O 1
ATOM 750 N N . ILE A 1 89 ? 26.263 -12.166 -32.877 1.00 81.81 89 ILE A N 1
ATOM 751 C CA . ILE A 1 89 ? 27.441 -12.990 -32.567 1.00 81.81 89 ILE A CA 1
ATOM 752 C C . ILE A 1 89 ? 27.254 -14.365 -33.207 1.00 81.81 89 ILE A C 1
ATOM 754 O O . ILE A 1 89 ? 28.229 -14.846 -33.825 1.00 81.81 89 ILE A O 1
#

Radius of gyration: 21.52 Å; Cα contacts (8 Å, |Δi|>4): 40; chains: 1; bounding box: 49×21×63 Å

Sequence (89 aa):
MVNLIFGVKNFLVDKQRALALLVWVKNIFKPMYAQYDWQGMLISFFVRLAQIIFRSIFMLFWTILAVAVIIFWLLLPILVIYEITFQFI

Organism: NCBI:txid1618635